Protein AF-0000000065814487 (afdb_homodimer)

Sequence (182 aa):
MQYKINMYAIVVYDVNVSRQNQIREFLRKYLYHVQRSVFEGEISPSSLYYMKKILQSYIGETDSLIIYVLRDKSCLMDKIVLGEDKDLQIYMQYKINMYAIVVYDVNVSRQNQIREFLRKYLYHVQRSVFEGEISPSSLYYMKKILQSYIGETDSLIIYVLRDKSCLMDKIVLGEDKDLQIY

Structure (mmCIF, N/CA/C/O backbone):
data_AF-0000000065814487-model_v1
#
loop_
_entity.id
_entity.type
_entity.pdbx_description
1 polymer 'CRISPR-associated endoribonuclease Cas2'
#
loop_
_atom_site.group_PDB
_atom_site.id
_atom_site.type_symbol
_atom_site.label_atom_id
_atom_site.label_alt_id
_atom_site.label_comp_id
_atom_site.label_asym_id
_atom_site.label_entity_id
_atom_site.label_seq_id
_atom_site.pdbx_PDB_ins_code
_atom_site.Cartn_x
_atom_site.Cartn_y
_atom_site.Cartn_z
_atom_site.occupancy
_atom_site.B_iso_or_equiv
_atom_site.auth_seq_id
_atom_site.auth_comp_id
_atom_site.auth_asym_id
_atom_site.auth_atom_id
_atom_site.pdbx_PDB_model_num
ATOM 1 N N . MET A 1 1 ? 23.281 23.516 -4.301 1 46.06 1 MET A N 1
ATOM 2 C CA . MET A 1 1 ? 22.156 22.75 -4.82 1 46.06 1 MET A CA 1
ATOM 3 C C . MET A 1 1 ? 21.359 22.094 -3.689 1 46.06 1 MET A C 1
ATOM 5 O O . MET A 1 1 ? 21.938 21.375 -2.865 1 46.06 1 MET A O 1
ATOM 9 N N . GLN A 1 2 ? 20.406 22.797 -3.148 1 47.97 2 GLN A N 1
ATOM 10 C CA . GLN A 1 2 ? 19.75 22.344 -1.938 1 47.97 2 GLN A CA 1
ATOM 11 C C . GLN A 1 2 ? 19.219 20.906 -2.107 1 47.97 2 GLN A C 1
ATOM 13 O O . GLN A 1 2 ? 18.484 20.625 -3.055 1 47.97 2 GLN A O 1
ATOM 18 N N . TYR A 1 3 ? 20.078 19.953 -1.853 1 53.56 3 TYR A N 1
ATOM 19 C CA . TYR A 1 3 ? 19.75 18.547 -1.897 1 53.56 3 TYR A CA 1
ATOM 20 C C . TYR A 1 3 ? 18.359 18.297 -1.333 1 53.56 3 TYR A C 1
ATOM 22 O O . TYR A 1 3 ? 18.109 18.531 -0.149 1 53.56 3 TYR A O 1
ATOM 30 N N . LYS A 1 4 ? 17.359 18.781 -2.193 1 63.09 4 LYS A N 1
ATOM 31 C CA . LYS A 1 4 ? 16 18.516 -1.741 1 63.09 4 LYS A CA 1
ATOM 32 C C . LYS A 1 4 ? 15.805 17.031 -1.439 1 63.09 4 LYS A C 1
ATOM 34 O O . LYS A 1 4 ? 15.953 16.188 -2.326 1 63.09 4 LYS A O 1
ATOM 39 N N . ILE A 1 5 ? 16 16.688 -0.205 1 74.88 5 ILE A N 1
ATOM 40 C CA . ILE A 1 5 ? 15.805 15.32 0.252 1 74.88 5 ILE A CA 1
ATOM 41 C C . ILE A 1 5 ? 14.336 14.938 0.114 1 74.88 5 ILE A C 1
ATOM 43 O O . ILE A 1 5 ? 13.461 15.578 0.705 1 74.88 5 ILE A O 1
ATOM 47 N N . ASN A 1 6 ? 14.047 14.211 -0.939 1 88.88 6 ASN A N 1
ATOM 48 C CA . ASN A 1 6 ? 12.672 13.742 -1.08 1 88.88 6 ASN A CA 1
ATOM 49 C C . ASN A 1 6 ? 12.547 12.258 -0.751 1 88.88 6 ASN A C 1
ATOM 51 O O . ASN A 1 6 ? 13.477 11.484 -0.996 1 88.88 6 ASN A O 1
ATOM 55 N N . MET A 1 7 ? 11.539 12.008 -0.044 1 96.75 7 MET A N 1
ATOM 56 C CA . MET A 1 7 ? 11.133 10.633 0.24 1 96.75 7 MET A CA 1
ATOM 57 C C . MET A 1 7 ? 9.969 10.211 -0.652 1 96.75 7 MET A C 1
ATOM 59 O O . MET A 1 7 ? 9.422 11.031 -1.392 1 96.75 7 MET A O 1
ATOM 63 N N . TYR A 1 8 ? 9.805 9.008 -0.752 1 98.38 8 TYR A N 1
ATOM 64 C CA . TYR A 1 8 ? 8.602 8.5 -1.406 1 98.38 8 TYR A CA 1
ATOM 65 C C . TYR A 1 8 ? 7.684 7.812 -0.402 1 98.38 8 TYR A C 1
ATOM 67 O O . TYR A 1 8 ? 8.133 7.008 0.415 1 98.38 8 TYR A O 1
ATOM 75 N N . ALA A 1 9 ? 6.438 8.211 -0.423 1 98.75 9 ALA A N 1
ATOM 76 C CA . ALA A 1 9 ? 5.488 7.66 0.544 1 98.75 9 ALA A CA 1
ATOM 77 C C . ALA A 1 9 ? 4.359 6.918 -0.16 1 98.75 9 ALA A C 1
ATOM 79 O O . ALA A 1 9 ? 3.885 7.348 -1.214 1 98.75 9 ALA A O 1
ATOM 80 N N . ILE A 1 10 ? 3.916 5.812 0.371 1 98.81 10 ILE A N 1
ATOM 81 C CA . ILE A 1 10 ? 2.693 5.082 0.051 1 98.81 10 ILE A CA 1
ATOM 82 C C . ILE A 1 10 ? 1.781 5.043 1.274 1 98.81 10 ILE A C 1
ATOM 84 O O . ILE A 1 10 ? 2.164 4.527 2.326 1 98.81 10 ILE A O 1
ATOM 88 N N . VAL A 1 11 ? 0.644 5.621 1.198 1 98.75 11 VAL A N 1
ATOM 89 C CA . VAL A 1 11 ? -0.324 5.625 2.291 1 98.75 11 VAL A CA 1
ATOM 90 C C . VAL A 1 11 ? -1.503 4.719 1.94 1 98.75 11 VAL A C 1
ATOM 92 O O . VAL A 1 11 ? -2.111 4.867 0.877 1 98.75 11 VAL A O 1
ATOM 95 N N . VAL A 1 12 ? -1.745 3.771 2.811 1 98.5 12 VAL A N 1
ATOM 96 C CA . VAL A 1 12 ? -2.887 2.873 2.678 1 98.5 12 VAL A CA 1
ATOM 97 C C . VAL A 1 12 ? -3.75 2.943 3.938 1 98.5 12 VAL A C 1
ATOM 99 O O . VAL A 1 12 ? -3.229 2.934 5.055 1 98.5 12 VAL A O 1
ATOM 102 N N . TYR A 1 13 ? -5.008 3.01 3.787 1 97.69 13 TYR A N 1
ATOM 103 C CA . TYR A 1 13 ? -5.828 3.148 4.984 1 97.69 13 TYR A CA 1
ATOM 104 C C . TYR A 1 13 ? -7.09 2.299 4.883 1 97.69 13 TYR A C 1
ATOM 106 O O . TYR A 1 13 ? -7.621 2.092 3.787 1 97.69 13 TYR A O 1
ATOM 114 N N . ASP A 1 14 ? -7.508 1.817 5.938 1 96.25 14 ASP A N 1
ATOM 115 C CA . ASP A 1 14 ? -8.727 1.064 6.203 1 96.25 14 ASP A CA 1
ATOM 11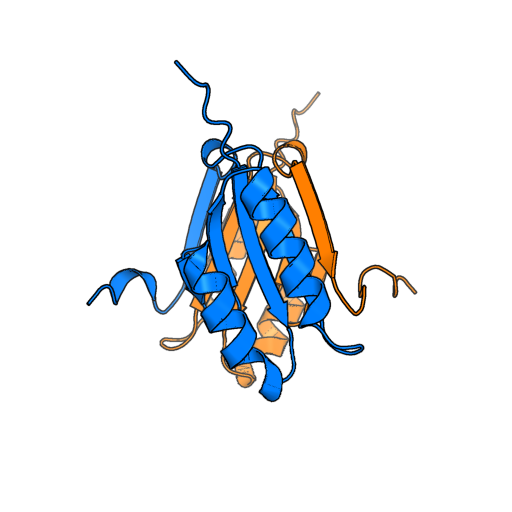6 C C . ASP A 1 14 ? -9.539 1.713 7.324 1 96.25 14 ASP A C 1
ATOM 118 O O . ASP A 1 14 ? -9.297 1.458 8.5 1 96.25 14 ASP A O 1
ATOM 122 N N . VAL A 1 15 ? -10.445 2.547 6.859 1 95.56 15 VAL A N 1
ATOM 123 C CA . VAL A 1 15 ? -11.156 3.359 7.836 1 95.56 15 VAL A CA 1
ATOM 124 C C . VAL A 1 15 ? -12.664 3.277 7.578 1 95.56 15 VAL A C 1
ATOM 126 O O . VAL A 1 15 ? -13.094 2.824 6.512 1 95.56 15 VAL A O 1
ATOM 129 N N . ASN A 1 16 ? -13.445 3.684 8.547 1 93.25 16 ASN A N 1
ATOM 130 C CA . ASN A 1 16 ? -14.883 3.775 8.359 1 93.25 16 ASN A CA 1
ATOM 131 C C . ASN A 1 16 ? -15.25 4.738 7.234 1 93.25 16 ASN A C 1
ATOM 133 O O . ASN A 1 16 ? -14.578 5.75 7.035 1 93.25 16 ASN A O 1
ATOM 137 N N . VAL A 1 17 ? -16.312 4.445 6.582 1 93.44 17 VAL A N 1
ATOM 138 C CA . VAL A 1 17 ? -16.766 5.227 5.434 1 93.44 17 VAL A CA 1
ATOM 139 C C . VAL A 1 17 ? -16.922 6.691 5.832 1 93.44 17 VAL A C 1
ATOM 141 O O . VAL A 1 17 ? -16.672 7.59 5.023 1 93.44 17 VAL A O 1
ATOM 144 N N . SER A 1 18 ? -17.203 6.992 7.086 1 94.62 18 SER A N 1
ATOM 145 C CA . SER A 1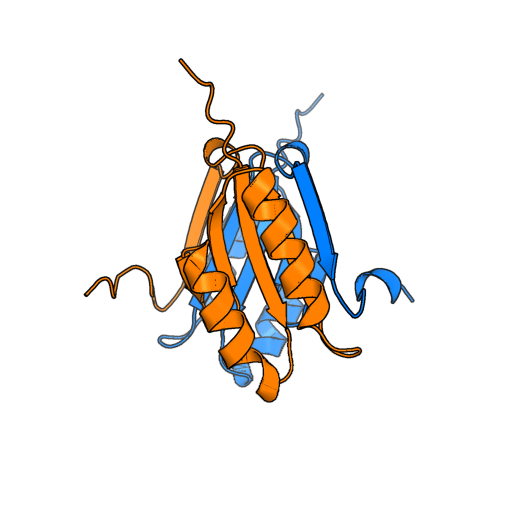 18 ? -17.453 8.344 7.562 1 94.62 18 SER A CA 1
ATOM 146 C C . SER A 1 18 ? -16.188 9.188 7.523 1 94.62 18 SER A C 1
ATOM 148 O O . SER A 1 18 ? -16.25 10.422 7.531 1 94.62 18 SER A O 1
ATOM 150 N N . ARG A 1 19 ? -15.008 8.539 7.441 1 96.06 19 ARG A N 1
ATOM 151 C CA . ARG A 1 19 ? -13.742 9.266 7.504 1 96.06 19 ARG A CA 1
ATOM 152 C C . ARG A 1 19 ? -13.047 9.273 6.148 1 96.06 19 ARG A C 1
ATOM 154 O O . ARG A 1 19 ? -12.086 10.016 5.941 1 96.06 19 ARG A O 1
ATOM 161 N N . GLN A 1 20 ? -13.5 8.43 5.211 1 96.12 20 GLN A N 1
ATOM 162 C CA . GLN A 1 20 ? -12.844 8.227 3.924 1 96.12 20 GLN A CA 1
ATOM 163 C C . GLN A 1 20 ? -12.672 9.539 3.178 1 96.12 20 GLN A C 1
ATOM 165 O O . GLN A 1 20 ? -11.578 9.844 2.68 1 96.12 20 GLN A O 1
ATOM 170 N N . ASN A 1 21 ? -13.828 10.336 3.139 1 96.5 21 ASN A N 1
ATOM 171 C CA . ASN A 1 21 ? -13.789 11.578 2.379 1 96.5 21 ASN A CA 1
ATOM 172 C C . ASN A 1 21 ? -12.781 12.562 2.971 1 96.5 21 ASN A C 1
ATOM 174 O O . ASN A 1 21 ? -11.992 13.164 2.24 1 96.5 21 ASN A O 1
ATOM 178 N N . GLN A 1 22 ? -12.781 12.742 4.23 1 97.25 22 GLN A N 1
ATOM 179 C CA . GLN A 1 22 ? -11.867 13.648 4.918 1 97.25 22 GLN A CA 1
ATOM 180 C C . GLN A 1 22 ? -10.414 13.258 4.668 1 97.25 22 GLN A C 1
ATOM 182 O O . GLN A 1 22 ? -9.586 14.117 4.34 1 97.25 22 GLN A O 1
ATOM 187 N N . ILE A 1 23 ? -10.109 11.984 4.785 1 97.88 23 ILE A N 1
ATOM 188 C CA . ILE A 1 23 ? -8.75 11.5 4.609 1 97.88 23 ILE A CA 1
ATOM 189 C C . ILE A 1 23 ? -8.328 11.656 3.148 1 97.88 23 ILE A C 1
ATOM 191 O O . ILE A 1 23 ? -7.223 12.117 2.861 1 97.88 23 ILE A O 1
ATOM 195 N N . ARG A 1 24 ? -9.172 11.328 2.262 1 97.88 24 ARG A N 1
ATOM 196 C CA . ARG A 1 24 ? -8.906 11.461 0.833 1 97.88 24 ARG A CA 1
ATOM 197 C C . ARG A 1 24 ? -8.594 12.914 0.47 1 97.88 24 ARG A C 1
ATOM 199 O O . ARG A 1 24 ? -7.578 13.188 -0.172 1 97.88 24 ARG A O 1
ATOM 206 N N . GLU A 1 25 ? -9.43 13.844 0.909 1 98.06 25 GLU A N 1
ATOM 207 C CA . GLU A 1 25 ? -9.242 15.258 0.588 1 98.06 25 GLU A CA 1
ATOM 208 C C . GLU A 1 25 ? -7.941 15.789 1.18 1 98.06 25 GLU A C 1
ATOM 210 O O . GLU A 1 25 ? -7.242 16.578 0.544 1 98.06 25 GLU A O 1
ATOM 215 N N . PHE A 1 26 ? -7.688 15.328 2.328 1 98.69 26 PHE A N 1
ATOM 216 C CA . PHE A 1 26 ? -6.465 15.773 2.988 1 98.69 26 PHE A CA 1
ATOM 217 C C . PHE A 1 26 ? -5.234 15.25 2.262 1 98.69 26 PHE A C 1
ATOM 219 O O . PHE A 1 26 ? -4.305 16 1.976 1 98.69 26 PHE A O 1
ATOM 226 N N . LEU A 1 27 ? -5.199 13.953 1.902 1 98.69 27 LEU A N 1
ATOM 227 C CA . LEU A 1 27 ? -4.035 13.312 1.291 1 98.69 27 LEU A CA 1
ATOM 228 C C . LEU A 1 27 ? -3.795 13.859 -0.112 1 98.69 27 LEU A C 1
ATOM 230 O O . LEU A 1 27 ? -2.654 13.898 -0.581 1 98.69 27 LEU A O 1
ATOM 234 N N . ARG A 1 28 ? -4.832 14.344 -0.732 1 98.19 28 ARG A N 1
ATOM 235 C CA . ARG A 1 28 ? -4.715 14.883 -2.082 1 98.19 28 ARG A CA 1
ATOM 236 C C . ARG A 1 28 ? -3.811 16.109 -2.102 1 98.19 28 ARG A C 1
ATOM 238 O O . ARG A 1 28 ? -3.283 16.484 -3.152 1 98.19 28 ARG A O 1
ATOM 245 N N . LYS A 1 29 ? -3.598 16.688 -1.007 1 98 29 LYS A N 1
ATOM 246 C CA . LYS A 1 29 ? -2.734 17.859 -0.904 1 98 29 LYS A CA 1
ATOM 247 C C . LYS A 1 29 ? -1.262 17.469 -0.973 1 98 29 LYS A C 1
ATOM 249 O O . LYS A 1 29 ? -0.399 18.312 -1.215 1 98 29 LYS A O 1
ATOM 254 N N . TYR A 1 30 ? -0.958 16.219 -0.771 1 98 30 TYR A N 1
ATOM 255 C CA . TYR A 1 30 ? 0.432 15.812 -0.586 1 98 30 TYR A CA 1
ATOM 256 C C . TYR A 1 30 ? 0.829 14.742 -1.589 1 98 30 TYR A C 1
ATOM 258 O O . TYR A 1 30 ? 1.993 14.648 -1.986 1 98 30 TYR A O 1
ATOM 266 N N . LEU A 1 31 ? -0.156 13.883 -1.957 1 98.56 31 LEU A N 1
ATOM 267 C CA . LEU A 1 31 ? 0.158 12.648 -2.676 1 98.56 31 LEU A CA 1
ATOM 268 C C . LEU A 1 31 ? -0.829 12.422 -3.814 1 98.56 31 LEU A C 1
ATOM 270 O O . LEU A 1 31 ? -1.874 13.07 -3.879 1 98.56 31 LEU A O 1
ATOM 274 N N . TYR A 1 32 ? -0.506 11.508 -4.695 1 97.69 32 TYR A N 1
ATOM 275 C CA . TYR A 1 32 ? -1.378 11.125 -5.801 1 97.69 32 TYR A CA 1
ATOM 276 C C . TYR A 1 32 ? -2.326 10.008 -5.387 1 97.69 32 TYR A C 1
ATOM 278 O O . TYR A 1 32 ? -1.911 9.039 -4.738 1 97.69 32 TYR A O 1
ATOM 286 N N . HIS A 1 33 ? -3.604 10.25 -5.785 1 97.81 33 HIS A N 1
ATOM 287 C CA . HIS A 1 33 ? -4.625 9.25 -5.516 1 97.81 33 HIS A CA 1
ATOM 288 C C . HIS A 1 33 ? -4.566 8.117 -6.535 1 97.81 33 HIS A C 1
ATOM 290 O O . HIS A 1 33 ? -4.746 8.344 -7.73 1 97.81 33 HIS A O 1
ATOM 296 N N . VAL A 1 34 ? -4.328 6.809 -6.105 1 95.62 34 VAL A N 1
ATOM 297 C CA . VAL A 1 34 ? -4.121 5.742 -7.078 1 95.62 34 VAL A CA 1
ATOM 298 C C . VAL A 1 34 ? -5.25 4.723 -6.977 1 95.62 34 VAL A C 1
ATOM 300 O O . VAL A 1 34 ? -5.641 4.117 -7.977 1 95.62 34 VAL A O 1
ATOM 303 N N . GLN A 1 35 ? -5.711 4.336 -5.77 1 96.06 35 GLN A N 1
ATOM 304 C CA . GLN A 1 35 ? -6.871 3.494 -5.496 1 96.06 35 GLN A CA 1
ATOM 305 C C . GLN A 1 35 ? -7.742 4.102 -4.402 1 96.06 35 GLN A C 1
ATOM 307 O O . GLN A 1 35 ? -7.371 5.105 -3.791 1 96.06 35 GLN A O 1
ATOM 312 N N . ARG A 1 36 ? -8.852 3.576 -4.125 1 94.06 36 ARG A N 1
ATOM 313 C CA . ARG A 1 36 ? -9.828 4.133 -3.195 1 94.06 36 ARG A CA 1
ATOM 314 C C . ARG A 1 36 ? -9.172 4.52 -1.875 1 94.06 36 ARG A C 1
ATOM 316 O O . ARG A 1 36 ? -9.414 5.609 -1.354 1 94.06 36 ARG A O 1
ATOM 323 N N . SER A 1 37 ? -8.266 3.748 -1.319 1 97.25 37 SER A N 1
ATOM 324 C CA . SER A 1 37 ? -7.641 3.99 -0.023 1 97.25 37 SER A CA 1
ATOM 325 C C . SER A 1 37 ? -6.117 3.965 -0.131 1 97.25 37 SER A C 1
ATOM 327 O O . SER A 1 37 ? -5.43 3.555 0.806 1 97.25 37 SER A O 1
ATOM 329 N N . VAL A 1 38 ? -5.688 4.367 -1.302 1 98.25 38 VAL A N 1
ATOM 330 C CA . VAL A 1 38 ? -4.242 4.309 -1.505 1 98.25 38 VAL A CA 1
ATOM 331 C C . VAL A 1 38 ? -3.762 5.602 -2.164 1 98.25 38 VAL A C 1
ATOM 333 O O . VAL A 1 38 ? -4.266 5.988 -3.221 1 98.25 38 VAL A O 1
ATOM 336 N N . PHE A 1 39 ? -2.803 6.23 -1.56 1 98.69 39 PHE A N 1
ATOM 337 C CA . PHE A 1 39 ? -2.113 7.391 -2.107 1 98.69 39 PHE A CA 1
ATOM 338 C C . PHE A 1 39 ? -0.609 7.156 -2.156 1 98.69 39 PHE A C 1
ATOM 340 O O . PHE A 1 39 ? -0.063 6.426 -1.327 1 98.69 39 PHE A O 1
ATOM 347 N N . GLU A 1 40 ? 0.055 7.75 -3.131 1 98.69 40 GLU A N 1
ATOM 348 C CA . GLU A 1 40 ? 1.509 7.633 -3.205 1 98.69 40 GLU A CA 1
ATOM 349 C C . GLU A 1 40 ? 2.133 8.883 -3.822 1 98.69 40 GLU A C 1
ATOM 351 O O . GLU A 1 40 ? 1.455 9.641 -4.52 1 98.69 40 GLU A O 1
ATOM 356 N N . GLY A 1 41 ? 3.387 9.102 -3.477 1 98.25 41 GLY A N 1
ATOM 357 C CA . GLY A 1 41 ? 4.098 10.188 -4.141 1 98.25 41 GLY A CA 1
ATOM 358 C C . GLY A 1 41 ? 5.336 10.633 -3.391 1 98.25 41 GLY A C 1
ATOM 359 O O . GLY A 1 41 ? 5.637 10.117 -2.311 1 98.25 41 GLY A O 1
ATOM 360 N N . GLU A 1 42 ? 6.051 11.531 -4.031 1 98.06 42 GLU A N 1
ATOM 361 C CA . GLU A 1 42 ? 7.199 12.164 -3.391 1 98.06 42 GLU A CA 1
ATOM 362 C C . GLU A 1 42 ? 6.754 13.172 -2.33 1 98.06 42 GLU A C 1
ATOM 364 O O . GLU A 1 42 ? 5.762 13.875 -2.514 1 98.06 42 GLU A O 1
ATOM 369 N N . ILE A 1 43 ? 7.527 13.234 -1.28 1 98.12 43 ILE A N 1
ATOM 370 C CA . ILE A 1 43 ? 7.172 14.109 -0.168 1 98.12 43 ILE A CA 1
ATOM 371 C C . ILE A 1 43 ? 8.422 14.461 0.629 1 98.12 43 ILE A C 1
ATOM 373 O O . ILE A 1 43 ? 9.328 13.633 0.783 1 98.12 43 ILE A O 1
ATOM 377 N N . SER A 1 44 ? 8.492 15.672 1.13 1 96.94 44 SER A N 1
ATOM 378 C CA . SER A 1 44 ? 9.617 16.078 1.967 1 96.94 44 SER A CA 1
ATOM 379 C C . SER A 1 44 ? 9.477 15.523 3.383 1 96.94 44 SER A C 1
ATOM 381 O O . SER A 1 44 ? 8.375 15.195 3.82 1 96.94 44 SER A O 1
ATOM 383 N N . PRO A 1 45 ? 10.625 15.438 4.09 1 96.25 45 PRO A N 1
ATOM 384 C CA . PRO A 1 45 ? 10.555 14.992 5.484 1 96.25 45 PRO A CA 1
ATOM 385 C C . PRO A 1 45 ? 9.617 15.852 6.328 1 96.25 45 PRO A C 1
ATOM 387 O O . PRO A 1 45 ? 8.859 15.328 7.145 1 96.25 45 PRO A O 1
ATOM 390 N N . SER A 1 46 ? 9.664 17.141 6.176 1 96.69 46 SER A N 1
ATOM 391 C CA . SER A 1 46 ? 8.812 18.031 6.945 1 96.69 46 SER A CA 1
ATOM 392 C C . SER A 1 46 ? 7.336 17.812 6.625 1 96.69 46 SER A C 1
ATOM 394 O O . SER A 1 46 ? 6.5 17.75 7.527 1 96.69 46 SER A O 1
ATOM 396 N N . SER A 1 47 ? 6.992 17.703 5.328 1 97.56 47 SER A N 1
ATOM 397 C CA . SER A 1 47 ? 5.613 17.469 4.914 1 97.56 47 SER A CA 1
ATOM 398 C C . SER A 1 47 ? 5.117 16.109 5.414 1 97.56 47 SER A C 1
ATOM 400 O O . SER A 1 47 ? 3.955 15.977 5.801 1 97.56 47 SER A O 1
ATOM 402 N N . LEU A 1 48 ? 5.969 15.125 5.395 1 98.06 48 LEU A N 1
ATOM 403 C CA . LEU A 1 48 ? 5.617 13.805 5.91 1 98.06 48 LEU A CA 1
ATOM 404 C C . LEU A 1 48 ? 5.262 13.883 7.395 1 98.06 48 LEU A C 1
ATOM 406 O O . LEU A 1 48 ? 4.277 13.281 7.832 1 98.06 48 LEU A O 1
ATOM 410 N N . TYR A 1 49 ? 6.133 14.602 8.133 1 97.06 49 TYR A N 1
ATOM 411 C CA . TYR A 1 49 ? 5.895 14.758 9.562 1 97.06 49 TYR A CA 1
ATOM 412 C C . TYR A 1 49 ? 4.539 15.398 9.828 1 97.06 49 TYR A C 1
ATOM 414 O O . TYR A 1 49 ? 3.758 14.898 10.641 1 97.06 49 TYR A O 1
ATOM 422 N N . TYR A 1 50 ? 4.242 16.469 9.125 1 97.88 50 TYR A N 1
ATOM 423 C CA . TYR A 1 50 ? 2.984 17.172 9.297 1 97.88 50 TYR A CA 1
ATOM 424 C C . TYR A 1 50 ? 1.805 16.312 8.867 1 97.88 50 TYR A C 1
ATOM 426 O O . TYR A 1 50 ? 0.795 16.234 9.57 1 97.88 50 TYR A O 1
ATOM 434 N N . MET A 1 51 ? 1.92 15.688 7.707 1 98.31 51 MET A N 1
ATOM 435 C CA . MET A 1 51 ? 0.873 14.805 7.195 1 98.31 51 MET A CA 1
ATOM 436 C C . MET A 1 51 ? 0.536 13.719 8.203 1 98.31 51 MET A C 1
ATOM 438 O O . MET A 1 51 ? -0.637 13.469 8.492 1 98.31 51 MET A O 1
ATOM 442 N N . LYS A 1 52 ? 1.566 13.109 8.742 1 97.62 52 LYS A N 1
ATOM 443 C CA . LYS A 1 52 ? 1.393 12.055 9.734 1 97.62 52 LYS A CA 1
ATOM 444 C C . LYS A 1 52 ? 0.633 12.562 10.953 1 97.62 52 LYS A C 1
ATOM 446 O O . LYS A 1 52 ? -0.28 11.891 11.445 1 97.62 52 LYS A O 1
ATOM 451 N N . LYS A 1 53 ? 1.024 13.703 11.438 1 97.5 53 LYS A N 1
ATOM 452 C CA . LYS A 1 53 ? 0.405 14.273 12.633 1 97.5 53 LYS A CA 1
ATOM 453 C C . LYS A 1 53 ? -1.082 14.539 12.406 1 97.5 53 LYS A C 1
ATOM 455 O O . LYS A 1 53 ? -1.913 14.18 13.242 1 97.5 53 LYS A O 1
ATOM 460 N N . ILE A 1 54 ? -1.391 15.117 11.344 1 98.06 54 ILE A N 1
ATOM 461 C CA . ILE A 1 54 ? -2.779 15.461 11.047 1 98.06 54 ILE A CA 1
ATOM 462 C C . ILE A 1 54 ? -3.586 14.18 10.828 1 98.06 54 ILE A C 1
ATOM 464 O O . ILE A 1 54 ? -4.699 14.047 11.336 1 98.06 54 ILE A O 1
ATOM 468 N N . LEU A 1 55 ? -3.043 13.156 10.086 1 97.69 55 LEU A N 1
ATOM 469 C CA . LEU A 1 55 ? -3.729 11.891 9.852 1 97.69 55 LEU A CA 1
ATOM 470 C C . LEU A 1 55 ? -4.027 11.188 11.172 1 97.69 55 LEU A C 1
ATOM 472 O O . LEU A 1 55 ? -5.07 10.539 11.312 1 97.69 55 LEU A O 1
ATOM 476 N N . GLN A 1 56 ? -3.098 11.305 12.094 1 95.62 56 GLN A N 1
ATOM 477 C CA . GLN A 1 56 ? -3.285 10.688 13.398 1 95.62 56 GLN A CA 1
ATOM 478 C C . GLN A 1 56 ? -4.535 11.227 14.086 1 95.62 56 GLN A C 1
ATOM 480 O O . GLN A 1 56 ? -5.219 10.492 14.805 1 95.62 56 GLN A O 1
ATOM 485 N N . SER A 1 57 ? -4.797 12.438 13.875 1 95.88 57 SER A N 1
ATOM 486 C CA . SER A 1 57 ? -5.961 13.055 14.508 1 95.88 57 SER A CA 1
ATOM 487 C C . SER A 1 57 ? -7.25 12.648 13.812 1 95.88 57 SER A C 1
ATOM 489 O O . SER A 1 57 ? -8.344 12.812 14.359 1 95.88 57 SER A O 1
ATOM 491 N N . TYR A 1 58 ? -7.152 12.148 12.562 1 95.56 58 TYR A N 1
ATOM 492 C CA . TYR A 1 58 ? -8.328 11.781 11.781 1 95.56 58 TYR A CA 1
ATOM 493 C C . TYR A 1 58 ? -8.75 10.344 12.07 1 95.56 58 TYR A C 1
ATOM 495 O O . TYR A 1 58 ? -9.906 9.977 11.859 1 95.56 58 TYR A O 1
ATOM 503 N N . ILE A 1 59 ? -7.824 9.438 12.492 1 93.12 59 ILE A N 1
ATOM 504 C CA . ILE A 1 59 ? -8.039 8 12.555 1 93.12 59 ILE A CA 1
ATOM 505 C C . ILE A 1 59 ? -8.727 7.641 13.875 1 93.12 59 ILE A C 1
ATOM 507 O O . ILE A 1 59 ? -8.383 8.188 14.93 1 93.12 59 ILE A O 1
ATOM 511 N N . GLY A 1 60 ? -9.719 6.773 13.844 1 88.94 60 GLY A N 1
ATOM 512 C CA . GLY A 1 60 ? -10.398 6.281 15.031 1 88.94 60 GLY A CA 1
ATOM 513 C C . GLY A 1 60 ? -9.805 5 15.57 1 88.94 60 GLY A C 1
ATOM 514 O O . GLY A 1 60 ? -8.82 4.484 15.031 1 88.94 60 GLY A O 1
ATOM 515 N N . GLU A 1 61 ? -10.438 4.488 16.641 1 86.25 61 GLU A N 1
ATOM 516 C CA . GLU A 1 61 ? -9.93 3.326 17.359 1 86.25 61 GLU A CA 1
ATOM 517 C C . GLU A 1 61 ? -9.938 2.078 16.484 1 86.25 61 GLU A C 1
ATOM 519 O O . GLU A 1 61 ? -9.031 1.242 16.578 1 86.25 61 GLU A O 1
ATOM 524 N N . THR A 1 62 ? -10.914 1.979 15.609 1 91.81 62 THR A N 1
ATOM 525 C CA . THR A 1 62 ? -11.055 0.767 14.805 1 91.81 62 THR A CA 1
ATOM 526 C C . THR A 1 62 ? -10.398 0.943 13.445 1 91.81 62 THR A C 1
ATOM 528 O O . THR A 1 62 ? -10.414 0.028 12.617 1 91.81 62 THR A O 1
ATOM 531 N N . ASP A 1 63 ? -9.859 2.154 13.242 1 95.62 63 ASP A N 1
ATOM 532 C CA . ASP A 1 63 ? -9.25 2.49 11.953 1 95.62 63 ASP A CA 1
ATOM 533 C C . ASP A 1 63 ? -7.785 2.072 11.914 1 95.62 63 ASP A C 1
ATOM 535 O O . ASP A 1 63 ? -7.133 1.973 12.961 1 95.62 63 ASP A O 1
ATOM 539 N N . SER A 1 64 ? -7.336 1.758 10.734 1 95.5 64 SER A N 1
ATOM 540 C CA . SER A 1 64 ? -5.918 1.477 10.523 1 95.5 64 SER A CA 1
ATOM 541 C C . SER A 1 64 ? -5.387 2.223 9.305 1 95.5 64 SER A C 1
ATOM 543 O O . SER A 1 64 ? -6.047 2.275 8.266 1 95.5 64 SER A O 1
ATOM 545 N N . LEU A 1 65 ? -4.277 2.867 9.492 1 97.38 65 LEU A N 1
ATOM 546 C CA . LEU A 1 65 ? -3.572 3.572 8.43 1 97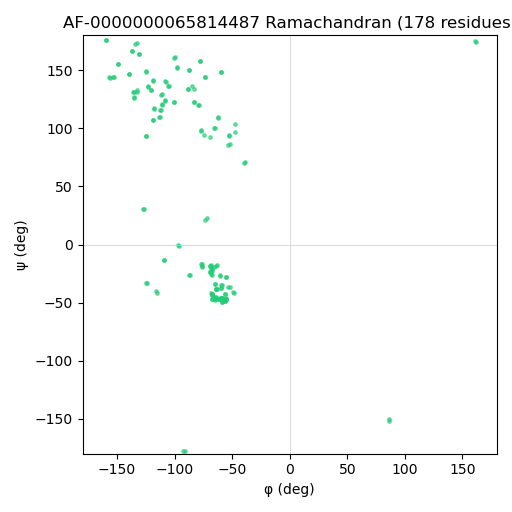.38 65 LEU A CA 1
ATOM 547 C C . LEU A 1 65 ? -2.076 3.283 8.484 1 97.38 65 LEU A C 1
ATOM 549 O O . LEU A 1 65 ? -1.473 3.318 9.555 1 97.38 65 LEU A O 1
ATOM 553 N N . ILE A 1 66 ? -1.534 2.939 7.305 1 97.88 66 ILE A N 1
ATOM 554 C CA . ILE A 1 66 ? -0.112 2.629 7.211 1 97.88 66 ILE A CA 1
ATOM 555 C C . ILE A 1 66 ? 0.564 3.584 6.23 1 97.88 66 ILE A C 1
ATOM 557 O O . ILE A 1 66 ? 0.046 3.832 5.141 1 97.88 66 ILE A O 1
ATOM 561 N N . ILE A 1 67 ? 1.657 4.109 6.656 1 98.56 67 ILE A N 1
ATOM 562 C CA . ILE A 1 67 ? 2.516 4.898 5.781 1 98.56 67 ILE A CA 1
ATOM 563 C C . ILE A 1 67 ? 3.836 4.164 5.551 1 98.56 67 ILE A C 1
ATOM 565 O O . ILE A 1 67 ? 4.633 4.004 6.48 1 98.56 67 ILE A O 1
ATOM 569 N N . TYR A 1 68 ? 4.043 3.662 4.336 1 98.75 68 TYR A N 1
ATOM 570 C CA . TYR A 1 68 ? 5.348 3.168 3.91 1 98.75 68 TYR A CA 1
ATOM 571 C C . TYR A 1 68 ? 6.234 4.309 3.428 1 98.75 68 TYR A C 1
ATOM 573 O O . TYR A 1 68 ? 5.859 5.047 2.514 1 98.75 68 TYR A O 1
ATOM 581 N N . VAL A 1 69 ? 7.363 4.457 4.023 1 98.5 69 VAL A N 1
ATOM 582 C CA . VAL A 1 69 ? 8.289 5.523 3.662 1 98.5 69 VAL A CA 1
ATOM 583 C C . VAL A 1 69 ? 9.539 4.93 3.02 1 98.5 69 VAL A C 1
ATOM 585 O O . VAL A 1 69 ? 10.266 4.16 3.654 1 98.5 69 VAL A O 1
ATOM 588 N N . LEU A 1 70 ? 9.727 5.258 1.765 1 98.12 70 LEU A N 1
ATOM 589 C CA . LEU A 1 70 ? 10.93 4.859 1.042 1 98.12 70 LEU A CA 1
ATOM 590 C C . LEU A 1 70 ? 11.953 5.992 1.02 1 98.12 70 LEU A C 1
ATOM 592 O O . LEU A 1 70 ? 11.586 7.168 1.073 1 98.12 70 LEU A O 1
ATOM 596 N N . ARG A 1 71 ? 13.164 5.621 0.933 1 94.69 71 ARG A N 1
ATOM 597 C CA . ARG A 1 71 ? 14.227 6.621 0.882 1 94.69 71 ARG A CA 1
ATOM 598 C C . ARG A 1 71 ? 14.008 7.598 -0.267 1 94.69 71 ARG A C 1
ATOM 600 O O . ARG A 1 71 ? 14.18 8.812 -0.102 1 94.69 71 ARG A O 1
ATOM 607 N N . ASP A 1 72 ? 13.75 7.082 -1.404 1 94.75 72 ASP A N 1
ATOM 608 C CA . ASP A 1 72 ? 13.375 7.844 -2.59 1 94.75 72 ASP A CA 1
ATOM 609 C C . ASP A 1 72 ? 12.664 6.957 -3.613 1 94.75 72 ASP A C 1
ATOM 611 O O . ASP A 1 72 ? 12.477 5.762 -3.383 1 94.75 72 ASP A O 1
ATOM 615 N N . LYS A 1 73 ? 12.227 7.574 -4.66 1 95.31 73 LYS A N 1
ATOM 616 C CA . LYS A 1 73 ? 11.438 6.871 -5.672 1 95.31 73 LYS A CA 1
ATOM 617 C C . LYS A 1 73 ? 12.234 5.73 -6.293 1 95.31 73 LYS A C 1
ATOM 619 O O . LYS A 1 73 ? 11.664 4.727 -6.727 1 95.31 73 LYS A O 1
ATOM 624 N N . SER A 1 74 ? 13.57 5.816 -6.32 1 94.94 74 SER A N 1
ATOM 625 C CA . SER A 1 74 ? 14.406 4.812 -6.965 1 94.94 74 SER A CA 1
ATOM 626 C C . SER A 1 74 ? 14.367 3.49 -6.203 1 94.94 74 SER A C 1
ATOM 628 O O . SER A 1 74 ? 14.742 2.447 -6.742 1 94.94 74 SER A O 1
ATOM 630 N N . CYS A 1 75 ? 13.953 3.537 -4.926 1 96.12 75 CYS A N 1
ATOM 631 C CA . CYS A 1 75 ? 13.812 2.32 -4.133 1 96.12 75 CYS A CA 1
ATOM 632 C C . CYS A 1 75 ? 12.648 1.478 -4.641 1 96.12 75 CYS A C 1
ATOM 634 O O . CYS A 1 75 ? 12.57 0.282 -4.348 1 96.12 75 CYS A O 1
ATOM 636 N N . LEU A 1 76 ? 11.727 2.156 -5.297 1 97.12 76 LEU A N 1
ATOM 637 C CA . LEU A 1 76 ? 10.641 1.438 -5.961 1 97.12 76 LEU A CA 1
ATOM 638 C C . LEU A 1 76 ? 11.125 0.819 -7.27 1 97.12 76 L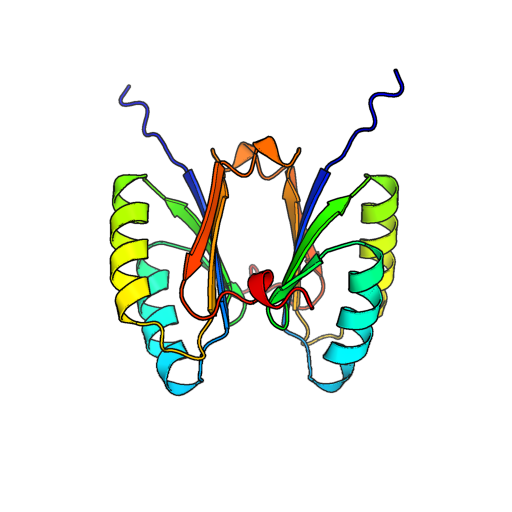EU A C 1
ATOM 640 O O . LEU A 1 76 ? 11.164 1.493 -8.305 1 97.12 76 LEU A O 1
ATOM 644 N N . MET A 1 77 ? 11.445 -0.427 -7.207 1 96.38 77 MET A N 1
ATOM 645 C CA . MET A 1 77 ? 11.992 -1.132 -8.359 1 96.38 77 MET A CA 1
ATOM 646 C C . MET A 1 77 ? 10.953 -1.272 -9.461 1 96.38 77 MET A C 1
ATOM 648 O O . MET A 1 77 ? 11.281 -1.196 -10.648 1 96.38 77 MET A O 1
ATOM 652 N N . ASP A 1 78 ? 9.758 -1.591 -9.102 1 96.69 78 ASP A N 1
ATOM 653 C CA . ASP A 1 78 ? 8.648 -1.76 -10.031 1 96.69 78 ASP A CA 1
ATOM 654 C C . ASP A 1 78 ? 7.309 -1.474 -9.359 1 96.69 78 ASP A C 1
ATOM 656 O O . ASP A 1 78 ? 7.18 -1.613 -8.141 1 96.69 78 ASP A O 1
ATOM 660 N N . LYS A 1 79 ? 6.406 -0.918 -10.039 1 97.44 79 LYS A N 1
ATOM 661 C CA . LYS A 1 79 ? 4.992 -0.791 -9.688 1 97.44 79 LYS A CA 1
ATOM 662 C C . LYS A 1 79 ? 4.109 -1.485 -10.719 1 97.44 79 LYS A C 1
ATOM 664 O O . LYS A 1 79 ? 3.932 -0.986 -11.828 1 97.44 79 LYS A O 1
ATOM 669 N N . ILE A 1 80 ? 3.541 -2.602 -10.375 1 96.56 80 ILE A N 1
ATOM 670 C CA . ILE A 1 80 ? 2.721 -3.41 -11.273 1 96.56 80 ILE A CA 1
ATOM 671 C C . ILE A 1 80 ? 1.242 -3.158 -10.992 1 96.56 80 ILE A C 1
ATOM 673 O O . ILE A 1 80 ? 0.787 -3.318 -9.852 1 96.56 80 ILE A O 1
ATOM 677 N N . VAL A 1 81 ? 0.545 -2.744 -11.984 1 95.5 81 VAL A N 1
ATOM 678 C CA . VAL A 1 81 ? -0.886 -2.504 -11.836 1 95.5 81 VAL A CA 1
ATOM 679 C C . VAL A 1 81 ? -1.672 -3.545 -12.625 1 95.5 81 VAL A C 1
ATOM 681 O O . VAL A 1 81 ? -1.472 -3.695 -13.836 1 95.5 81 VAL A O 1
ATOM 684 N N . LEU A 1 82 ? -2.475 -4.27 -11.938 1 95.06 82 LEU A N 1
ATOM 685 C CA . LEU A 1 82 ? -3.363 -5.25 -12.555 1 95.06 82 LEU A CA 1
ATOM 686 C C . LEU A 1 82 ? -4.812 -4.77 -12.508 1 95.06 82 LEU A C 1
ATOM 688 O O . LEU A 1 82 ? -5.266 -4.242 -11.492 1 95.06 82 LEU A O 1
ATOM 692 N N . GLY A 1 83 ? -5.605 -4.992 -13.555 1 90.25 83 GLY A N 1
ATOM 693 C CA . GLY A 1 83 ? -6.992 -4.555 -13.617 1 90.25 83 GLY A CA 1
ATOM 694 C C . GLY A 1 83 ? -7.148 -3.129 -14.117 1 90.25 83 GLY A C 1
ATOM 695 O O . GLY A 1 83 ? -6.41 -2.693 -15 1 90.25 83 GLY A O 1
ATOM 696 N N . GLU A 1 84 ? -8.227 -2.467 -13.664 1 73.5 84 GLU A N 1
ATOM 697 C CA . GLU A 1 84 ? -8.531 -1.118 -14.141 1 73.5 84 GLU A CA 1
ATOM 698 C C . GLU A 1 84 ? -7.414 -0.144 -13.773 1 73.5 84 GLU A C 1
ATOM 700 O O . GLU A 1 84 ? -6.957 -0.114 -12.633 1 73.5 84 GLU A O 1
ATOM 705 N N . ASP A 1 85 ? -6.66 0.295 -14.719 1 61.41 85 ASP A N 1
ATOM 706 C CA . ASP A 1 85 ? -5.637 1.303 -14.461 1 61.41 85 ASP A CA 1
ATOM 707 C C . ASP A 1 85 ? -6.266 2.656 -14.141 1 61.41 85 ASP A C 1
ATOM 709 O O . ASP A 1 85 ? -7.02 3.203 -14.953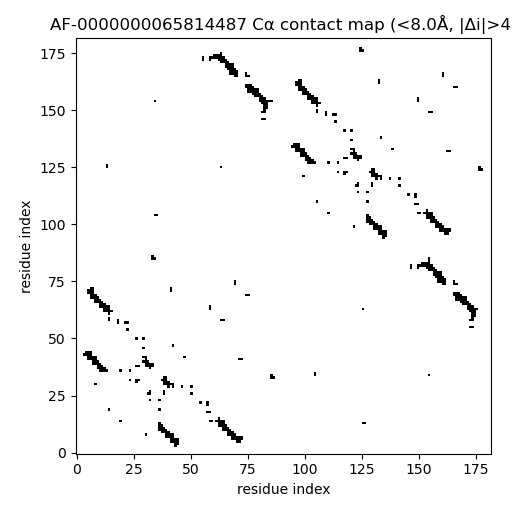 1 61.41 85 ASP A O 1
ATOM 713 N N . LYS A 1 86 ? -6.477 2.936 -12.945 1 55.88 86 LYS A N 1
ATOM 714 C CA . LYS A 1 86 ? -7.039 4.246 -12.633 1 55.88 86 LYS A CA 1
ATOM 715 C C . LYS A 1 86 ? -6.059 5.363 -12.984 1 55.88 86 LYS A C 1
ATOM 717 O O . LYS A 1 86 ? -6.371 6.543 -12.82 1 55.88 86 LYS A O 1
ATOM 722 N N . ASP A 1 87 ? -4.789 5.141 -13.141 1 53.81 87 ASP A N 1
ATOM 723 C CA . ASP A 1 87 ? -3.914 6.203 -13.625 1 53.81 87 ASP A CA 1
ATOM 724 C C . ASP A 1 87 ? -4.438 6.801 -14.93 1 53.81 87 ASP A C 1
ATOM 726 O O . ASP A 1 87 ? -4.156 7.957 -15.242 1 53.81 87 ASP A O 1
ATOM 730 N N . LEU A 1 88 ? -5 6.008 -15.766 1 44.91 88 LEU A N 1
ATOM 731 C CA . LEU A 1 88 ? -5.355 6.57 -17.062 1 44.91 88 LEU A CA 1
ATOM 732 C C . LEU A 1 88 ? -6.484 7.586 -16.922 1 44.91 88 LEU A C 1
ATOM 734 O O . LEU A 1 88 ? -6.887 8.211 -17.906 1 44.91 88 LEU A O 1
ATOM 738 N N . GLN A 1 89 ? -7.254 7.539 -15.906 1 36.91 89 GLN A N 1
ATOM 739 C CA . GLN A 1 89 ? -8.297 8.555 -16.062 1 36.91 89 GLN A CA 1
ATOM 740 C C . GLN A 1 89 ? -7.73 9.953 -15.867 1 36.91 89 GLN A C 1
ATOM 742 O O . GLN A 1 89 ? -7.984 10.594 -14.844 1 36.91 89 GLN A O 1
ATOM 747 N N . ILE A 1 90 ? -6.492 10.141 -16.047 1 31.38 90 ILE A N 1
ATOM 748 C CA . ILE A 1 90 ? -6.207 11.562 -16.156 1 31.38 90 ILE A CA 1
ATOM 749 C C . ILE A 1 90 ? -7.203 12.211 -17.125 1 31.38 90 ILE A C 1
ATOM 751 O O . ILE A 1 90 ? -7.352 11.766 -18.266 1 31.38 90 ILE A O 1
ATOM 755 N N . TYR A 1 91 ? -8.172 12.906 -16.578 1 27.11 91 TYR A N 1
ATOM 756 C CA . TYR A 1 91 ? -8.953 13.828 -17.391 1 27.11 91 TYR A CA 1
ATOM 757 C C . TYR A 1 91 ? -8.055 14.664 -18.281 1 27.11 91 TYR A C 1
ATOM 759 O O . TYR A 1 91 ? -6.918 14.977 -17.906 1 27.11 91 TYR A O 1
ATOM 767 N N . MET B 1 1 ? 27.906 -18.359 -1.411 1 46.19 1 MET B N 1
ATOM 768 C CA . MET B 1 1 ? 26.781 -17.844 -0.654 1 46.19 1 MET B CA 1
ATOM 769 C C . MET B 1 1 ? 25.656 -17.391 -1.588 1 46.19 1 MET B C 1
ATOM 771 O O . MET B 1 1 ? 25.875 -16.609 -2.508 1 46.19 1 MET B O 1
ATOM 775 N N . GLN B 1 2 ? 24.781 -18.312 -1.901 1 48.03 2 GLN B N 1
ATOM 776 C CA . GLN B 1 2 ? 23.781 -18.031 -2.93 1 48.03 2 GLN B CA 1
ATOM 777 C C . GLN B 1 2 ? 23.031 -16.719 -2.631 1 48.03 2 GLN B C 1
ATOM 779 O O . GLN B 1 2 ? 22.484 -16.562 -1.541 1 48.03 2 GLN B O 1
ATOM 784 N N . TYR B 1 3 ? 23.594 -15.625 -3.074 1 53.75 3 TYR B N 1
ATOM 785 C CA . TYR B 1 3 ? 23 -14.305 -2.938 1 53.75 3 TYR B CA 1
ATOM 786 C C . TYR B 1 3 ? 21.5 -14.352 -3.17 1 53.75 3 TYR B C 1
ATOM 788 O O . TYR B 1 3 ? 21.047 -14.633 -4.281 1 53.75 3 TYR B O 1
ATOM 796 N N . LYS B 1 4 ? 20.844 -15.008 -2.107 1 62.88 4 LYS B N 1
ATOM 797 C CA . LYS B 1 4 ? 19.391 -15.023 -2.238 1 62.88 4 LYS B CA 1
ATOM 798 C C . LYS B 1 4 ? 18.844 -13.617 -2.465 1 62.88 4 LYS B C 1
ATOM 800 O O . LYS B 1 4 ? 19.031 -12.734 -1.625 1 62.88 4 LYS B O 1
ATOM 805 N N . ILE B 1 5 ? 18.672 -13.281 -3.705 1 74.75 5 ILE B N 1
ATOM 806 C CA . ILE B 1 5 ? 18.109 -11.992 -4.086 1 74.75 5 ILE B CA 1
ATOM 807 C C . ILE B 1 5 ? 16.656 -11.906 -3.639 1 74.75 5 ILE B C 1
ATOM 809 O O . ILE B 1 5 ? 15.828 -12.719 -4.055 1 74.75 5 ILE B O 1
ATOM 813 N N . ASN B 1 6 ? 16.469 -11.234 -2.541 1 88.81 6 ASN B N 1
ATOM 814 C CA . ASN B 1 6 ? 15.078 -11.055 -2.111 1 88.81 6 ASN B CA 1
ATOM 815 C C . ASN B 1 6 ? 14.594 -9.633 -2.367 1 88.81 6 ASN B C 1
ATOM 817 O O . ASN B 1 6 ? 15.367 -8.68 -2.277 1 88.81 6 ASN B O 1
ATOM 821 N N . MET B 1 7 ? 13.438 -9.602 -2.861 1 96.75 7 MET B N 1
ATOM 822 C CA . MET B 1 7 ? 12.719 -8.344 -3.025 1 96.75 7 MET B CA 1
ATOM 823 C C . MET B 1 7 ? 11.703 -8.148 -1.899 1 96.75 7 MET B C 1
ATOM 825 O O . MET B 1 7 ? 11.508 -9.039 -1.074 1 96.75 7 MET B O 1
ATOM 829 N N . TYR B 1 8 ? 11.32 -7 -1.755 1 98.38 8 TYR B N 1
ATOM 830 C CA . TYR B 1 8 ? 10.211 -6.723 -0.85 1 98.38 8 TYR B CA 1
ATOM 831 C C . TYR B 1 8 ? 8.984 -6.258 -1.62 1 98.38 8 TYR B C 1
ATOM 833 O O . TYR B 1 8 ? 9.078 -5.395 -2.496 1 98.38 8 TYR B O 1
ATOM 841 N N . ALA B 1 9 ? 7.875 -6.895 -1.345 1 98.75 9 ALA B N 1
ATOM 842 C CA . ALA B 1 9 ? 6.656 -6.562 -2.078 1 98.75 9 ALA B CA 1
ATOM 843 C C . ALA B 1 9 ? 5.574 -6.047 -1.136 1 98.75 9 ALA B C 1
ATOM 845 O O . ALA B 1 9 ? 5.426 -6.543 -0.017 1 98.75 9 ALA B O 1
ATOM 846 N N . ILE B 1 10 ? 4.816 -5.062 -1.539 1 98.81 10 ILE B N 1
ATOM 847 C CA . ILE B 1 10 ? 3.568 -4.586 -0.954 1 98.81 10 ILE B CA 1
ATOM 848 C C . ILE B 1 10 ? 2.432 -4.754 -1.958 1 98.81 10 ILE B C 1
ATOM 850 O O . ILE B 1 10 ? 2.477 -4.195 -3.057 1 98.81 10 ILE B O 1
ATOM 854 N N . VAL B 1 11 ? 1.471 -5.539 -1.65 1 98.75 11 VAL B N 1
ATOM 855 C CA . VAL B 1 11 ? 0.314 -5.758 -2.514 1 98.75 11 VAL B CA 1
ATOM 856 C C . VAL B 1 11 ? -0.918 -5.094 -1.902 1 98.75 11 VAL B C 1
ATOM 858 O O . VAL B 1 11 ? -1.248 -5.332 -0.738 1 98.75 11 VAL B O 1
ATOM 861 N N . VAL B 1 12 ? -1.52 -4.234 -2.684 1 98.5 12 VAL B N 1
ATOM 862 C CA . VAL B 1 12 ? -2.766 -3.58 -2.295 1 98.5 12 VAL B CA 1
ATOM 863 C C . VAL B 1 12 ? -3.84 -3.852 -3.346 1 98.5 12 VAL B C 1
ATOM 865 O O . VAL B 1 12 ? -3.576 -3.777 -4.547 1 98.5 12 VAL B O 1
ATOM 868 N N . TYR B 1 13 ? -5 -4.16 -2.924 1 97.62 13 TYR B N 1
ATOM 869 C CA . TYR B 1 13 ? -6.012 -4.484 -3.924 1 97.62 13 TYR B CA 1
ATOM 870 C C . TYR B 1 13 ? -7.363 -3.896 -3.541 1 97.62 13 TYR B C 1
ATOM 872 O O . TYR B 1 13 ? -7.68 -3.766 -2.355 1 97.62 13 TYR B O 1
ATOM 880 N N . ASP B 1 14 ? -8.078 -3.533 -4.473 1 96.19 14 ASP B N 1
ATOM 881 C CA . ASP B 1 14 ? -9.453 -3.043 -4.465 1 96.19 14 ASP B CA 1
ATOM 882 C C . ASP B 1 14 ? -10.336 -3.865 -5.402 1 96.19 14 ASP B C 1
ATOM 884 O O . ASP B 1 14 ? -10.391 -3.594 -6.602 1 96.19 14 ASP B O 1
ATOM 888 N N . VAL B 1 15 ? -10.945 -4.852 -4.781 1 95.44 15 VAL B N 1
ATOM 889 C CA . VAL B 1 15 ? -11.672 -5.812 -5.602 1 95.44 15 VAL B CA 1
ATOM 890 C C . VAL B 1 15 ? -13.07 -6.027 -5.027 1 95.44 15 VAL B C 1
ATOM 892 O O . VAL B 1 15 ? -13.344 -5.645 -3.889 1 95.44 15 VAL B O 1
ATOM 895 N N . ASN B 1 16 ? -13.938 -6.594 -5.824 1 93.12 16 ASN B N 1
ATOM 896 C CA . ASN B 1 16 ? -15.266 -6.961 -5.344 1 93.12 16 ASN B CA 1
ATOM 897 C C . ASN B 1 16 ? -15.188 -7.953 -4.184 1 93.12 16 ASN B C 1
ATOM 899 O O . ASN B 1 16 ? -14.297 -8.805 -4.152 1 93.12 16 ASN B O 1
ATOM 903 N N . VAL B 1 17 ? -16.125 -7.863 -3.314 1 93.31 17 VAL B N 1
ATOM 904 C CA . VAL B 1 17 ? -16.172 -8.688 -2.111 1 93.31 17 VAL B CA 1
ATOM 905 C C . VAL B 1 17 ? -16.109 -10.164 -2.496 1 93.31 17 VAL B C 1
ATOM 907 O O . VAL B 1 17 ? -15.523 -10.984 -1.777 1 93.31 17 VAL B O 1
ATOM 910 N N . SER B 1 18 ? -16.578 -10.531 -3.666 1 94.62 18 SER B N 1
ATOM 911 C CA . SER B 1 18 ? -16.656 -11.922 -4.105 1 94.62 18 SER B CA 1
ATOM 912 C C . SER B 1 18 ? -15.266 -12.508 -4.352 1 94.62 18 SER B C 1
ATOM 914 O O . SER B 1 18 ? -15.094 -13.727 -4.367 1 94.62 18 SER B O 1
ATOM 916 N N . ARG B 1 19 ? -14.258 -11.641 -4.512 1 96 19 ARG B N 1
ATOM 917 C CA . ARG B 1 19 ? -12.914 -12.109 -4.855 1 96 19 ARG B CA 1
ATOM 918 C C . ARG B 1 19 ? -11.961 -11.945 -3.68 1 96 19 ARG B C 1
ATOM 920 O O . ARG B 1 19 ? -10.844 -12.469 -3.703 1 96 19 ARG B O 1
ATOM 927 N N . GLN B 1 20 ? -12.359 -11.188 -2.641 1 96.12 20 GLN B N 1
ATOM 928 C CA . GLN B 1 20 ? -11.5 -10.828 -1.521 1 96.12 20 GLN B CA 1
ATOM 929 C C . GLN B 1 20 ? -10.914 -12.07 -0.855 1 96.12 20 GLN B C 1
ATOM 931 O O . GLN B 1 20 ? -9.711 -12.141 -0.605 1 96.12 20 GLN B O 1
ATOM 936 N N . ASN B 1 21 ? -11.859 -13.07 -0.599 1 96.44 21 ASN B N 1
ATOM 937 C CA . ASN B 1 21 ? -11.414 -14.266 0.11 1 96.44 21 ASN B CA 1
ATOM 938 C C . ASN B 1 21 ? -10.375 -15.039 -0.696 1 96.44 21 ASN B C 1
ATOM 940 O O . ASN B 1 21 ? -9.352 -15.461 -0.156 1 96.44 21 ASN B O 1
ATOM 944 N N . GLN B 1 22 ? -10.609 -15.25 -1.928 1 97.19 22 GLN B N 1
ATOM 945 C CA . GLN B 1 22 ? -9.703 -15.969 -2.811 1 97.19 22 GLN B CA 1
ATOM 946 C C . GLN B 1 22 ? -8.336 -15.297 -2.863 1 97.19 22 GLN B C 1
ATOM 948 O O . GLN B 1 22 ? -7.305 -15.961 -2.742 1 97.19 22 GLN B O 1
ATOM 953 N N . ILE B 1 23 ? -8.32 -14 -3.02 1 97.81 23 ILE B N 1
ATOM 954 C CA . ILE B 1 23 ? -7.082 -13.242 -3.123 1 97.81 23 ILE B CA 1
ATOM 955 C C . ILE B 1 23 ? -6.34 -13.273 -1.788 1 97.81 23 ILE B C 1
ATOM 957 O O . ILE B 1 23 ? -5.129 -13.5 -1.749 1 97.81 23 ILE B O 1
ATOM 961 N N . ARG B 1 24 ? -7.027 -13.102 -0.733 1 97.81 24 ARG B N 1
ATOM 962 C CA . ARG B 1 24 ? -6.445 -13.148 0.603 1 97.81 24 ARG B CA 1
ATOM 963 C C . ARG B 1 24 ? -5.781 -14.5 0.859 1 97.81 24 ARG B C 1
ATOM 965 O O . ARG B 1 24 ? -4.617 -14.555 1.266 1 97.81 24 ARG B O 1
ATOM 972 N N . GLU B 1 25 ? -6.488 -15.586 0.579 1 98.06 25 GLU B N 1
ATOM 973 C CA . GLU B 1 25 ? -5.965 -16.922 0.82 1 98.06 25 GLU B CA 1
ATOM 974 C C . GLU B 1 25 ? -4.734 -17.203 -0.043 1 98.06 25 GLU B C 1
ATOM 976 O O . GLU B 1 25 ? -3.773 -17.828 0.416 1 98.06 25 GLU B O 1
ATO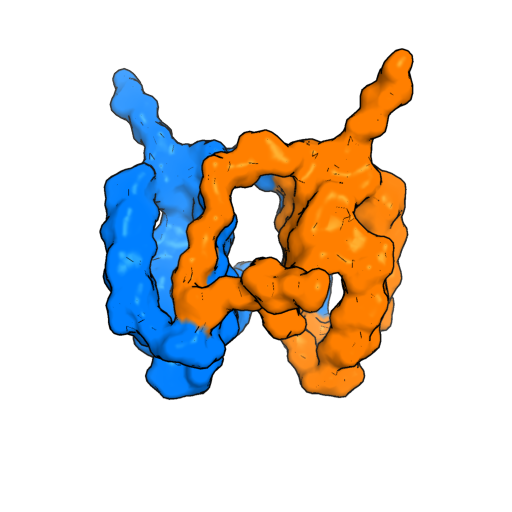M 981 N N . PHE B 1 26 ? -4.816 -16.734 -1.196 1 98.62 26 PHE B N 1
ATOM 982 C CA . PHE B 1 26 ? -3.695 -16.938 -2.107 1 98.62 26 PHE B CA 1
ATOM 983 C C . PHE B 1 26 ? -2.469 -16.156 -1.643 1 98.62 26 PHE B C 1
ATOM 985 O O . PHE B 1 26 ? -1.369 -16.719 -1.572 1 98.62 26 PHE B O 1
ATOM 992 N N . LEU B 1 27 ? -2.619 -14.867 -1.279 1 98.62 27 LEU B N 1
ATOM 993 C CA . LEU B 1 27 ? -1.503 -14.008 -0.911 1 98.62 27 LEU B CA 1
ATOM 994 C C . LEU B 1 27 ? -0.869 -14.469 0.398 1 98.62 27 LEU B C 1
ATOM 996 O O . LEU B 1 27 ? 0.327 -14.266 0.617 1 98.62 27 LEU B O 1
ATOM 1000 N N . ARG B 1 28 ? -1.643 -15.125 1.217 1 98.12 28 ARG B N 1
ATOM 1001 C CA . ARG B 1 28 ? -1.138 -15.609 2.498 1 98.12 28 ARG B CA 1
ATOM 1002 C C . ARG B 1 28 ? -0.027 -16.641 2.299 1 98.12 28 ARG B C 1
ATOM 1004 O O . ARG B 1 28 ? 0.769 -16.891 3.207 1 98.12 28 ARG B O 1
ATOM 1011 N N . LYS B 1 29 ? 0.069 -17.172 1.161 1 97.94 29 LYS B N 1
ATOM 1012 C CA . LYS B 1 29 ? 1.104 -18.156 0.851 1 97.94 29 LYS B CA 1
ATOM 1013 C C . LYS B 1 29 ? 2.451 -17.484 0.618 1 97.94 29 LYS B C 1
ATOM 1015 O O . LYS B 1 29 ? 3.496 -18.141 0.648 1 97.94 29 LYS B O 1
ATOM 1020 N N . TYR B 1 30 ? 2.455 -16.203 0.395 1 98 30 TYR B N 1
ATOM 1021 C CA . TYR B 1 30 ? 3.668 -15.531 -0.07 1 98 30 TYR B CA 1
ATOM 1022 C C . TYR B 1 30 ? 4.047 -14.383 0.852 1 98 30 TYR B C 1
ATOM 1024 O O . TYR B 1 30 ? 5.227 -14.055 0.996 1 98 30 TYR B O 1
ATOM 1032 N N . LEU B 1 31 ? 3.004 -13.727 1.438 1 98.5 31 LEU B N 1
ATOM 1033 C CA . LEU B 1 31 ? 3.213 -12.445 2.1 1 98.5 31 LEU B CA 1
ATOM 1034 C C . LEU B 1 31 ? 2.461 -12.383 3.424 1 98.5 31 LEU B C 1
ATOM 1036 O O . LEU B 1 31 ? 1.607 -13.234 3.695 1 98.5 31 LEU B O 1
ATOM 1040 N N . TYR B 1 32 ? 2.768 -11.414 4.238 1 97.69 32 TYR B N 1
ATOM 1041 C CA . TYR B 1 32 ? 2.09 -11.188 5.512 1 97.69 32 TYR B CA 1
ATOM 1042 C C . TYR B 1 32 ? 0.876 -10.289 5.332 1 97.69 32 TYR B C 1
ATOM 1044 O O . TYR B 1 32 ? 0.947 -9.273 4.633 1 97.69 32 TYR B O 1
ATOM 1052 N N . HIS B 1 33 ? -0.217 -10.773 5.973 1 97.81 33 HIS B N 1
ATOM 1053 C CA . HIS B 1 33 ? -1.451 -9.992 5.949 1 97.81 33 HIS B CA 1
ATOM 1054 C C . HIS B 1 33 ? -1.402 -8.852 6.957 1 97.81 33 HIS B C 1
ATOM 1056 O O . HIS B 1 33 ? -1.277 -9.086 8.164 1 97.81 33 HIS B O 1
ATOM 1062 N N . VAL B 1 34 ? -1.517 -7.527 6.52 1 95.69 34 VAL B N 1
ATOM 1063 C CA . VAL B 1 34 ? -1.318 -6.422 7.449 1 95.69 34 VAL B CA 1
ATOM 1064 C C . VAL B 1 34 ? -2.619 -5.637 7.605 1 95.69 34 VAL B C 1
ATOM 1066 O O . VAL B 1 34 ? -2.895 -5.082 8.672 1 95.69 34 VAL B O 1
ATOM 1069 N N . GLN B 1 35 ? -3.396 -5.398 6.531 1 96.19 35 GLN B N 1
ATOM 1070 C CA . GLN B 1 35 ? -4.727 -4.805 6.523 1 96.19 35 GLN B CA 1
ATOM 1071 C C . GLN B 1 35 ? -5.676 -5.594 5.629 1 96.19 35 GLN B C 1
ATOM 1073 O O . GLN B 1 35 ? -5.254 -6.52 4.93 1 96.19 35 GLN B O 1
ATOM 1078 N N . ARG B 1 36 ? -6.902 -5.297 5.613 1 94.12 36 ARG B N 1
ATOM 1079 C CA . ARG B 1 36 ? -7.926 -6.055 4.898 1 94.12 36 ARG B CA 1
ATOM 1080 C C . ARG B 1 36 ? -7.5 -6.336 3.461 1 94.12 36 ARG B C 1
ATOM 1082 O O . ARG B 1 36 ? -7.617 -7.465 2.98 1 94.12 36 ARG B O 1
ATOM 1089 N N . SER B 1 37 ? -6.91 -5.406 2.744 1 97.19 37 SER B N 1
ATOM 1090 C CA . SER B 1 37 ? -6.539 -5.551 1.34 1 97.19 37 SER B CA 1
ATOM 1091 C C . SER B 1 37 ? -5.062 -5.227 1.122 1 97.19 37 SER B C 1
ATOM 1093 O O . SER B 1 37 ? -4.684 -4.715 0.066 1 97.19 37 SER B O 1
ATOM 1095 N N . VAL B 1 38 ? -4.309 -5.5 2.16 1 98.25 38 VAL B N 1
ATOM 1096 C CA . VAL B 1 38 ? -2.896 -5.16 2.053 1 98.25 38 VAL B CA 1
ATOM 1097 C C . VAL B 1 38 ? -2.043 -6.312 2.572 1 98.25 38 VAL B C 1
ATOM 1099 O O . VAL B 1 38 ? -2.227 -6.77 3.701 1 98.25 38 VAL B O 1
ATOM 1102 N N . PHE B 1 39 ? -1.126 -6.746 1.773 1 98.62 39 PHE B N 1
ATOM 1103 C CA . PHE B 1 39 ? -0.121 -7.734 2.139 1 98.62 39 PHE B CA 1
ATOM 1104 C C . PHE B 1 39 ? 1.283 -7.207 1.871 1 98.62 39 PHE B C 1
ATOM 1106 O O . PHE B 1 39 ? 1.486 -6.406 0.955 1 98.62 39 PHE B O 1
ATOM 1113 N N . GLU B 1 40 ? 2.238 -7.648 2.67 1 98.69 40 GLU B N 1
ATOM 1114 C CA . GLU B 1 40 ? 3.621 -7.242 2.434 1 98.69 40 GLU B CA 1
ATOM 1115 C C . GLU B 1 40 ? 4.598 -8.328 2.879 1 98.69 40 GLU B C 1
ATOM 1117 O O . GLU B 1 40 ? 4.25 -9.188 3.691 1 98.69 40 GLU B O 1
ATOM 1122 N N . GLY B 1 41 ? 5.777 -8.305 2.275 1 98.25 41 GLY B N 1
ATOM 1123 C CA . GLY B 1 41 ? 6.812 -9.203 2.752 1 98.25 41 GLY B CA 1
ATOM 1124 C C . GLY B 1 41 ? 7.93 -9.422 1.744 1 98.25 41 GLY B C 1
ATOM 1125 O O . GLY B 1 41 ? 7.887 -8.875 0.639 1 98.25 41 GLY B O 1
ATOM 1126 N N . GLU B 1 42 ? 8.922 -10.148 2.193 1 98.06 42 GLU B N 1
ATOM 1127 C CA . GLU B 1 42 ? 10.008 -10.555 1.311 1 98.06 42 GLU B CA 1
ATOM 1128 C C . GLU B 1 42 ? 9.562 -11.648 0.345 1 98.06 42 GLU B C 1
ATOM 1130 O O . GLU B 1 42 ? 8.789 -12.531 0.718 1 98.06 42 GLU B O 1
ATOM 1135 N N . ILE B 1 43 ? 10.086 -11.57 -0.845 1 98.06 43 ILE B N 1
ATOM 1136 C CA . ILE B 1 43 ? 9.688 -12.516 -1.88 1 98.06 43 ILE B CA 1
ATOM 1137 C C . ILE B 1 43 ? 10.789 -12.633 -2.928 1 98.06 43 ILE B C 1
ATOM 1139 O O . ILE B 1 43 ? 11.461 -11.648 -3.244 1 98.06 43 ILE B O 1
ATOM 1143 N N . SER B 1 44 ? 10.992 -13.82 -3.455 1 96.94 44 SER B N 1
ATOM 1144 C CA . SER B 1 44 ? 11.977 -14.016 -4.516 1 96.94 44 SER B CA 1
ATOM 1145 C C . SER B 1 44 ? 11.438 -13.539 -5.863 1 96.94 44 SER B C 1
ATOM 1147 O O . SER B 1 44 ? 10.219 -13.445 -6.051 1 96.94 44 SER B O 1
ATOM 1149 N N . PRO B 1 45 ? 12.367 -13.242 -6.801 1 96.25 45 PRO B N 1
ATOM 1150 C CA . PRO B 1 45 ? 11.914 -12.852 -8.141 1 96.25 45 PRO B CA 1
ATOM 1151 C C . PRO B 1 45 ? 11.008 -13.906 -8.781 1 96.25 45 PRO B C 1
ATOM 1153 O O . PRO B 1 45 ? 10.008 -13.555 -9.406 1 96.25 45 PRO B O 1
ATOM 1156 N N . SER B 1 46 ? 11.344 -15.141 -8.648 1 96.69 46 SER B N 1
ATOM 1157 C CA . SER B 1 46 ? 10.547 -16.203 -9.242 1 96.69 46 SER B CA 1
ATOM 1158 C C . SER B 1 46 ? 9.156 -16.281 -8.617 1 96.69 46 SER B C 1
ATOM 1160 O O . SER B 1 46 ? 8.156 -16.406 -9.32 1 96.69 46 SER B O 1
ATOM 1162 N N . SER B 1 47 ? 9.078 -16.203 -7.281 1 97.56 47 SER B N 1
ATOM 1163 C CA . SER B 1 47 ? 7.797 -16.234 -6.582 1 97.56 47 SER B CA 1
ATOM 1164 C C . SER B 1 47 ? 6.945 -15.016 -6.938 1 97.56 47 SER B C 1
ATOM 1166 O O . SER B 1 47 ? 5.727 -15.125 -7.07 1 97.56 47 SER B O 1
ATOM 1168 N N . LEU B 1 48 ? 7.57 -13.883 -7.082 1 98.06 48 LEU B N 1
ATOM 1169 C CA . LEU B 1 48 ? 6.863 -12.672 -7.492 1 98.06 48 LEU B CA 1
ATOM 1170 C C . LEU B 1 48 ? 6.227 -12.852 -8.867 1 98.06 48 LEU B C 1
ATOM 1172 O O . LEU B 1 48 ? 5.074 -12.461 -9.07 1 98.06 48 LEU B O 1
ATOM 1176 N N . TYR B 1 49 ? 7.039 -13.398 -9.773 1 97.12 49 TYR B N 1
ATOM 1177 C CA . TYR B 1 49 ? 6.543 -13.633 -11.125 1 97.12 49 TYR B CA 1
ATOM 1178 C C . TYR B 1 49 ? 5.312 -14.531 -11.109 1 97.12 49 TYR B C 1
ATOM 1180 O O . TYR B 1 49 ? 4.297 -14.219 -11.734 1 97.12 49 TYR B O 1
ATOM 1188 N N . TYR B 1 50 ? 5.391 -15.617 -10.391 1 97.88 50 TYR B N 1
ATOM 1189 C CA . TYR B 1 50 ? 4.293 -16.578 -10.305 1 97.88 50 TYR B CA 1
ATOM 1190 C C . TYR B 1 50 ? 3.082 -15.945 -9.617 1 97.88 50 TYR B C 1
ATOM 1192 O O . TYR B 1 50 ? 1.952 -16.078 -10.094 1 97.88 50 TYR B O 1
ATOM 1200 N N . MET B 1 51 ? 3.314 -15.289 -8.492 1 98.31 51 MET B N 1
ATOM 1201 C CA . MET B 1 51 ? 2.246 -14.625 -7.75 1 98.31 51 MET B CA 1
ATOM 1202 C C . MET B 1 51 ? 1.495 -13.641 -8.641 1 98.31 51 MET B C 1
ATOM 1204 O O . MET B 1 51 ? 0.263 -13.641 -8.672 1 98.31 51 MET B O 1
ATOM 1208 N N . LYS B 1 52 ? 2.258 -12.852 -9.375 1 97.69 52 LYS B N 1
ATOM 1209 C CA . LYS B 1 52 ? 1.673 -11.867 -10.281 1 97.69 52 LYS B CA 1
ATOM 1210 C C . LYS B 1 52 ? 0.79 -12.539 -11.328 1 97.69 52 LYS B C 1
ATOM 1212 O O . LYS B 1 52 ? -0.32 -12.078 -11.602 1 97.69 52 LYS B O 1
ATOM 1217 N N . LYS B 1 53 ? 1.278 -13.586 -11.906 1 97.5 53 LYS B N 1
ATOM 1218 C CA . LYS B 1 53 ? 0.548 -14.297 -12.953 1 97.5 53 LYS B CA 1
ATOM 1219 C C . LYS B 1 53 ? -0.776 -14.844 -12.422 1 97.5 53 LYS B C 1
ATOM 1221 O O . LYS B 1 53 ? -1.818 -14.68 -13.062 1 97.5 53 LYS B O 1
ATOM 1226 N N . ILE B 1 54 ? -0.728 -15.453 -11.328 1 98.06 54 ILE B N 1
ATOM 1227 C CA . ILE B 1 54 ? -1.928 -16.047 -10.758 1 98.06 54 ILE B CA 1
ATOM 1228 C C . ILE B 1 54 ? -2.906 -14.953 -10.344 1 98.06 54 ILE B C 1
ATOM 1230 O O . ILE B 1 54 ? -4.105 -15.055 -10.609 1 98.06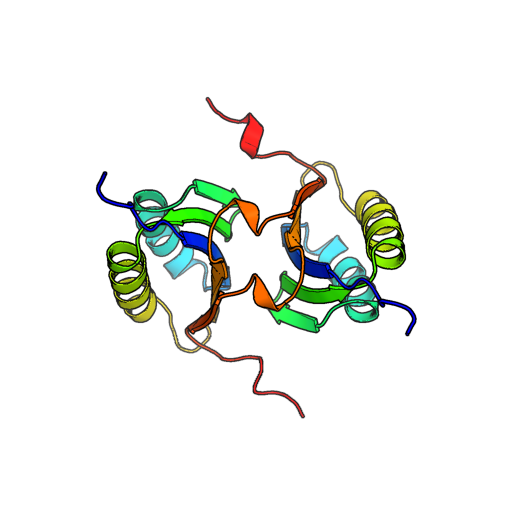 54 ILE B O 1
ATOM 1234 N N . LEU B 1 55 ? -2.436 -13.836 -9.711 1 97.62 55 LEU B N 1
ATOM 1235 C CA . LEU B 1 55 ? -3.293 -12.727 -9.32 1 97.62 55 LEU B CA 1
ATOM 1236 C C . LEU B 1 55 ? -3.994 -12.125 -10.531 1 97.62 55 LEU B C 1
ATOM 1238 O O . LEU B 1 55 ? -5.148 -11.695 -10.438 1 97.62 55 LEU B O 1
ATOM 1242 N N . GLN B 1 56 ? -3.268 -12.07 -11.633 1 95.62 56 GLN B N 1
ATOM 1243 C CA . GLN B 1 56 ? -3.844 -11.531 -12.859 1 95.62 56 GLN B CA 1
ATOM 1244 C C . GLN B 1 56 ? -5.082 -12.32 -13.281 1 95.62 56 GLN B C 1
ATOM 1246 O O . GLN B 1 56 ? -6.031 -11.758 -13.82 1 95.62 56 GLN B O 1
ATOM 1251 N N . SER B 1 57 ? -5.047 -13.562 -13.039 1 95.75 57 SER B N 1
ATOM 1252 C CA . SER B 1 57 ? -6.172 -14.414 -13.422 1 95.75 57 SER B CA 1
ATOM 1253 C C . SER B 1 57 ? -7.34 -14.25 -12.461 1 95.75 57 SER B C 1
ATOM 1255 O O . SER B 1 57 ? -8.469 -14.633 -12.773 1 95.75 57 SER B O 1
ATOM 1257 N N . TYR B 1 58 ? -7.086 -13.719 -11.25 1 95.44 58 TYR B N 1
ATOM 1258 C CA . TYR B 1 58 ? -8.117 -13.57 -10.234 1 95.44 58 TYR B CA 1
ATOM 1259 C C . TYR B 1 58 ? -8.859 -12.25 -10.406 1 95.44 58 TYR B C 1
ATOM 1261 O O . TYR B 1 58 ? -10 -12.109 -9.945 1 95.44 58 TYR B O 1
ATOM 1269 N N . ILE B 1 59 ? -8.242 -11.203 -10.992 1 93.06 59 ILE B N 1
ATOM 1270 C CA . ILE B 1 59 ? -8.734 -9.836 -11 1 93.06 59 ILE B CA 1
ATOM 1271 C C . ILE B 1 59 ? -9.75 -9.648 -12.125 1 93.06 59 ILE B C 1
ATOM 1273 O O . ILE B 1 59 ? -9.547 -10.133 -13.234 1 93.06 59 ILE B O 1
ATOM 1277 N N . GLY B 1 60 ? -10.883 -9.016 -11.852 1 88.75 60 GLY B N 1
ATOM 1278 C CA . GLY B 1 60 ? -11.898 -8.703 -12.844 1 88.75 60 GLY B CA 1
ATOM 1279 C C . GLY B 1 60 ? -11.711 -7.34 -13.477 1 88.75 60 GLY B C 1
ATOM 1280 O O . GLY B 1 60 ? -10.758 -6.621 -13.148 1 88.75 60 GLY B O 1
ATOM 1281 N N . GLU B 1 61 ? -12.656 -6.984 -14.359 1 86.12 61 GLU B N 1
ATOM 1282 C CA . GLU B 1 61 ? -12.57 -5.762 -15.156 1 86.12 61 GLU B CA 1
ATOM 1283 C C . GLU B 1 61 ? -12.633 -4.523 -14.266 1 86.12 61 GLU B C 1
ATOM 1285 O O . GLU B 1 61 ? -11.961 -3.525 -14.539 1 86.12 61 GLU B O 1
ATOM 1290 N N . THR B 1 62 ? -13.391 -4.598 -13.188 1 91.56 62 THR B N 1
ATOM 1291 C CA . THR B 1 62 ? -13.594 -3.42 -12.352 1 91.56 62 THR B CA 1
ATOM 1292 C C . THR B 1 62 ? -12.633 -3.428 -11.164 1 91.56 62 THR B C 1
ATOM 1294 O O . THR B 1 62 ? -12.656 -2.52 -10.336 1 91.56 62 THR B O 1
ATOM 1297 N N . ASP B 1 63 ? -11.82 -4.496 -11.117 1 95.5 63 ASP B N 1
ATOM 1298 C CA . ASP B 1 63 ? -10.898 -4.676 -10 1 95.5 63 ASP B CA 1
ATOM 1299 C C . ASP B 1 63 ? -9.57 -3.971 -10.266 1 95.5 63 ASP B C 1
ATOM 1301 O O . ASP B 1 63 ? -9.188 -3.768 -11.414 1 95.5 63 ASP B O 1
ATOM 1305 N N . SER B 1 64 ? -8.945 -3.547 -9.203 1 95.44 64 SER B N 1
ATOM 1306 C CA . SER B 1 64 ? -7.602 -2.986 -9.289 1 95.44 64 SER B CA 1
ATOM 1307 C C . SER B 1 64 ? -6.688 -3.586 -8.227 1 95.44 64 SER B C 1
ATOM 1309 O O . SER B 1 64 ? -7.09 -3.754 -7.074 1 95.44 64 SER B O 1
ATOM 1311 N N . LEU B 1 65 ? -5.527 -3.984 -8.656 1 97.38 65 LEU B N 1
ATOM 1312 C CA . LEU B 1 65 ? -4.488 -4.512 -7.781 1 97.38 65 LEU B CA 1
ATOM 1313 C C . LEU B 1 65 ? -3.125 -3.93 -8.141 1 97.38 65 LEU B C 1
ATOM 1315 O O . LEU B 1 65 ? -2.77 -3.857 -9.32 1 97.38 65 LEU B O 1
ATOM 1319 N N . ILE B 1 66 ? -2.424 -3.461 -7.105 1 97.88 66 ILE B N 1
ATOM 1320 C CA . ILE B 1 66 ? -1.104 -2.873 -7.309 1 97.88 66 ILE B CA 1
ATOM 1321 C C . ILE B 1 66 ? -0.061 -3.654 -6.516 1 97.88 66 ILE B C 1
ATOM 1323 O O . ILE B 1 66 ? -0.278 -3.977 -5.344 1 97.88 66 ILE B O 1
ATOM 1327 N N . ILE B 1 67 ? 0.998 -3.959 -7.16 1 98.56 67 ILE B N 1
ATOM 1328 C CA . ILE B 1 67 ? 2.16 -4.547 -6.5 1 98.56 67 ILE B CA 1
ATOM 1329 C C . ILE B 1 67 ? 3.326 -3.561 -6.539 1 98.56 67 ILE B C 1
ATOM 1331 O O . ILE B 1 67 ? 3.861 -3.262 -7.609 1 98.56 67 ILE B O 1
ATOM 1335 N N . TYR B 1 68 ? 3.678 -3.006 -5.387 1 98.75 68 TYR B N 1
ATOM 1336 C CA . TYR B 1 68 ? 4.918 -2.252 -5.234 1 98.75 68 TYR B CA 1
ATOM 1337 C C . TYR B 1 68 ? 6.094 -3.186 -4.973 1 98.75 68 TYR B C 1
ATOM 1339 O O . TYR B 1 68 ? 6.078 -3.961 -4.016 1 98.75 68 TYR B O 1
ATOM 1347 N N . VAL B 1 69 ? 7.086 -3.115 -5.793 1 98.5 69 VAL B N 1
ATOM 1348 C CA . VAL B 1 69 ? 8.258 -3.973 -5.656 1 98.5 69 VAL B CA 1
ATOM 1349 C C . VAL B 1 69 ? 9.477 -3.127 -5.285 1 98.5 69 VAL B C 1
ATOM 1351 O O . VAL B 1 69 ? 9.875 -2.24 -6.039 1 98.5 69 VAL B O 1
ATOM 1354 N N . LEU B 1 70 ? 9.969 -3.391 -4.105 1 98.12 70 LEU B N 1
ATOM 1355 C CA . LEU B 1 70 ? 11.195 -2.744 -3.646 1 98.12 70 LEU B CA 1
ATOM 1356 C C . LEU B 1 70 ? 12.406 -3.65 -3.863 1 98.12 70 LEU B C 1
ATOM 1358 O O . LEU B 1 70 ? 12.273 -4.875 -3.861 1 98.12 70 LEU B O 1
ATOM 1362 N N . ARG B 1 71 ? 13.516 -3.049 -4.023 1 94.69 71 ARG B N 1
ATOM 1363 C CA . ARG B 1 71 ? 14.742 -3.816 -4.219 1 94.69 71 ARG B CA 1
ATOM 1364 C C . ARG B 1 71 ? 14.961 -4.793 -3.07 1 94.69 71 ARG B C 1
ATOM 1366 O O . ARG B 1 71 ? 15.328 -5.949 -3.293 1 94.69 71 ARG B O 1
ATOM 1373 N N . ASP B 1 72 ? 14.852 -4.316 -1.889 1 94.69 72 ASP B N 1
ATOM 1374 C CA . ASP B 1 72 ? 14.891 -5.117 -0.667 1 94.69 72 ASP B CA 1
ATOM 1375 C C . ASP B 1 72 ? 14.258 -4.363 0.5 1 94.69 72 ASP B C 1
ATOM 1377 O O . ASP B 1 72 ? 13.797 -3.232 0.339 1 94.69 72 ASP B O 1
ATOM 1381 N N . LYS B 1 73 ? 14.18 -5.039 1.611 1 95.19 73 LYS B N 1
ATOM 1382 C CA . LYS B 1 73 ? 13.5 -4.48 2.777 1 95.19 73 LYS B CA 1
ATOM 1383 C C . LYS B 1 73 ? 14.172 -3.193 3.24 1 95.19 73 LYS B C 1
ATOM 1385 O O . LYS B 1 73 ? 13.516 -2.312 3.803 1 95.19 73 LYS B O 1
ATOM 1390 N N . SER B 1 74 ? 15.469 -3.008 2.982 1 94.88 74 SER B N 1
ATOM 1391 C CA . SER B 1 74 ? 16.203 -1.842 3.457 1 94.88 74 SER B CA 1
ATOM 1392 C C . SER B 1 74 ? 15.75 -0.571 2.75 1 94.88 74 SER B C 1
ATOM 1394 O O . SER B 1 74 ? 16.016 0.537 3.219 1 94.88 74 SER B O 1
ATOM 1396 N N . CYS B 1 75 ? 15.086 -0.716 1.583 1 96 75 CYS B N 1
ATOM 1397 C CA . CYS B 1 75 ? 14.539 0.431 0.868 1 96 75 CYS B CA 1
ATOM 1398 C C . CYS B 1 75 ? 13.367 1.038 1.627 1 96 75 CYS B C 1
ATOM 1400 O O . CYS B 1 75 ? 12.992 2.188 1.387 1 96 75 CYS B O 1
ATOM 1402 N N . LEU B 1 76 ? 12.758 0.199 2.445 1 97.12 76 LEU B N 1
ATOM 1403 C CA . LEU B 1 76 ? 11.719 0.704 3.338 1 97.12 76 LEU B CA 1
ATOM 1404 C C . LEU B 1 76 ? 12.336 1.434 4.527 1 97.12 76 LEU B C 1
ATOM 1406 O O . LEU B 1 76 ? 12.727 0.803 5.512 1 97.12 76 LEU B O 1
ATOM 1410 N N . MET B 1 77 ? 12.367 2.725 4.434 1 96.38 77 MET B N 1
ATOM 1411 C CA . MET B 1 77 ? 13 3.549 5.461 1 96.38 77 MET B CA 1
ATOM 1412 C C . MET B 1 77 ? 12.203 3.504 6.762 1 96.38 77 MET B C 1
ATOM 1414 O O . MET B 1 77 ? 12.781 3.527 7.848 1 96.38 77 MET B O 1
ATOM 1418 N N . ASP B 1 78 ? 10.922 3.561 6.66 1 96.69 78 ASP B N 1
ATOM 1419 C CA . ASP B 1 78 ? 10.023 3.527 7.809 1 96.69 78 ASP B CA 1
ATOM 1420 C C . ASP B 1 78 ? 8.656 2.967 7.426 1 96.69 78 ASP B C 1
ATOM 1422 O O . ASP B 1 78 ? 8.25 3.051 6.266 1 96.69 78 ASP B O 1
ATOM 1426 N N . LYS B 1 79 ? 8.047 2.254 8.266 1 97.38 79 LYS B N 1
ATOM 1427 C CA . LYS B 1 79 ? 6.648 1.84 8.219 1 97.38 79 LYS B CA 1
ATOM 1428 C C . LYS B 1 79 ? 5.879 2.367 9.422 1 97.38 79 LYS B C 1
ATOM 1430 O O . LYS B 1 79 ? 6.039 1.861 10.539 1 97.38 79 LYS B O 1
ATOM 1435 N N . ILE B 1 80 ? 5.043 3.342 9.234 1 96.5 80 ILE B N 1
ATOM 1436 C CA . ILE B 1 80 ? 4.289 3.994 10.297 1 96.5 80 ILE B CA 1
ATOM 1437 C C . ILE B 1 80 ? 2.861 3.453 10.328 1 96.5 80 ILE B C 1
ATOM 1439 O O . ILE B 1 80 ? 2.156 3.496 9.312 1 96.5 80 ILE B O 1
ATOM 1443 N N . VAL B 1 81 ? 2.48 2.934 11.438 1 95.44 81 VAL B N 1
ATOM 1444 C CA . VAL B 1 81 ? 1.125 2.416 11.586 1 95.44 81 VAL B CA 1
ATOM 1445 C C . VAL B 1 81 ? 0.335 3.301 12.547 1 95.44 81 VAL B C 1
ATOM 1447 O O . VAL B 1 81 ? 0.754 3.516 13.688 1 95.44 81 VAL B O 1
ATOM 1450 N N . LEU B 1 82 ? -0.718 3.832 12.055 1 95.12 82 LEU B N 1
ATOM 1451 C CA . LEU B 1 82 ? -1.636 4.629 12.859 1 95.12 82 LEU B CA 1
ATOM 1452 C C . LEU B 1 82 ? -2.934 3.873 13.117 1 95.12 82 LEU B C 1
ATOM 1454 O O . LEU B 1 82 ? -3.479 3.24 12.211 1 95.12 82 LEU B O 1
ATOM 1458 N N . GLY B 1 83 ? -3.512 3.945 14.305 1 90.56 83 GLY B N 1
ATOM 1459 C CA . GLY B 1 83 ? -4.738 3.244 14.648 1 90.56 83 GLY B CA 1
ATOM 1460 C C . GLY B 1 83 ? -4.5 1.826 15.133 1 90.56 83 GLY B C 1
ATOM 1461 O O . GLY B 1 83 ? -3.531 1.564 15.844 1 90.56 83 GLY B O 1
ATOM 1462 N N . GLU B 1 84 ? -5.488 0.95 14.867 1 75.06 84 GLU B N 1
ATOM 1463 C CA . GLU B 1 84 ? -5.406 -0.425 15.352 1 75.06 84 GLU B CA 1
ATOM 1464 C C . GLU B 1 84 ? -4.195 -1.146 14.758 1 75.06 84 GLU B C 1
ATOM 1466 O O . GLU B 1 84 ? -3.967 -1.096 13.547 1 75.06 84 GLU B O 1
ATOM 1471 N N . ASP B 1 85 ? -3.207 -1.416 15.547 1 62.5 85 ASP B N 1
ATOM 1472 C CA . ASP B 1 85 ? -2.049 -2.17 15.078 1 62.5 85 ASP B CA 1
ATOM 1473 C C . ASP B 1 85 ? -2.387 -3.65 14.914 1 62.5 85 ASP B C 1
ATOM 1475 O O . ASP B 1 85 ? -2.812 -4.305 15.867 1 62.5 85 ASP B O 1
ATOM 1479 N N . LYS B 1 86 ? -2.742 -4.043 13.773 1 56.78 86 LYS B N 1
ATOM 1480 C CA . LYS B 1 86 ? -3 -5.465 13.586 1 56.78 86 LYS B CA 1
ATOM 1481 C C . LYS B 1 86 ? -1.717 -6.281 13.719 1 56.78 86 LYS B C 1
ATOM 1483 O O . LYS B 1 86 ? -1.746 -7.512 13.648 1 56.78 86 LYS B O 1
ATOM 1488 N N . ASP B 1 87 ? -0.557 -5.742 13.57 1 55 87 ASP B N 1
ATOM 1489 C CA . ASP B 1 87 ? 0.64 -6.531 13.844 1 55 87 ASP B CA 1
ATOM 1490 C C . ASP B 1 87 ? 0.565 -7.172 15.234 1 55 87 ASP B C 1
ATOM 1492 O O . ASP B 1 87 ? 1.167 -8.219 15.469 1 55 87 ASP B O 1
ATOM 1496 N N . LEU B 1 88 ? 0.021 -6.5 16.188 1 45.78 88 LEU B N 1
ATOM 1497 C CA . LEU B 1 88 ? 0.084 -7.074 17.531 1 45.78 88 LEU B CA 1
ATOM 1498 C C . LEU B 1 88 ? -0.768 -8.336 17.609 1 45.78 88 LEU B C 1
ATOM 1500 O O . LEU B 1 88 ? -0.78 -9.008 18.641 1 45.78 88 LEU B O 1
ATOM 1504 N N . GLN B 1 89 ? -1.729 -8.539 16.781 1 37.38 89 GLN B N 1
ATOM 1505 C CA . GLN B 1 89 ? -2.426 -9.766 17.141 1 37.38 89 GLN B CA 1
ATOM 1506 C C . GLN B 1 89 ? -1.589 -10.992 16.781 1 37.38 89 GLN B C 1
ATOM 1508 O O . GLN B 1 89 ? -1.903 -11.719 15.836 1 37.38 89 GLN B O 1
ATOM 1513 N N . ILE B 1 90 ? -0.368 -10.867 16.641 1 31.97 90 ILE B N 1
ATOM 1514 C CA . ILE B 1 90 ? 0.305 -12.156 16.672 1 31.97 90 ILE B CA 1
ATOM 1515 C C . ILE B 1 90 ? -0.21 -12.969 17.859 1 31.97 90 ILE B C 1
ATOM 1517 O O . ILE B 1 90 ? -0.128 -12.531 19 1 31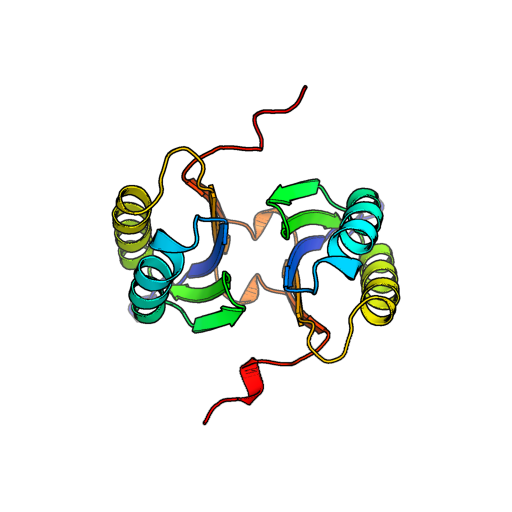.97 90 ILE B O 1
ATOM 1521 N N . TYR B 1 91 ? -1.176 -13.844 17.609 1 27.69 91 TYR B N 1
ATOM 1522 C CA . TYR B 1 91 ? -1.454 -14.891 18.594 1 27.69 91 TYR B CA 1
ATOM 1523 C C . TYR B 1 91 ? -0.164 -15.539 19.078 1 27.69 91 TYR B C 1
ATOM 1525 O O . TYR B 1 91 ? 0.816 -15.625 18.328 1 27.69 91 TYR B O 1
#

Nearest PDB structures (foldseek):
  6k2e-assembly1_B  TM=9.601E-01  e=6.094E-09  Pyrococcus horikoshii OT3
  5g4d-assembly1_A-2  TM=9.092E-01  e=1.494E-07  Thermococcus onnurineus
  2i0x-assembly1_A  TM=9.321E-01  e=5.039E-07  Pyrococcus furiosus
  1zpw-assembly1_X  TM=8.645E-01  e=1.236E-04  Thermus thermophilus
  5b7i-assembly1_A  TM=8.605E-01  e=1.320E-02  Pseudomonas aeruginosa UCBPP-PA14

Secondary structure (DSSP, 8-state):
------EEEEEEEE--HHHHHHHHHHHTTTSEEEETTEEEEEE-HHHHHHHHHHHHHH--TT-EEEEEEESSGGGEEEEEEEES-STT---/------EEEEEEEE--HHHHHHHHHHHTTTSEEEETTEEEEEE-HHHHHHHHHHHHHH--TT-EEEEEEESSGGGEEEEEEEES-STT---

Foldseek 3Di:
DPPQQKKKKKKFKDADPVLQVVLVVLCVVAFDDFDSGITIDIHGPVRVVVNVVVVVVSGDPVMDMDMDIGRHPVVPVDDDDDDDGPVPPPD/DPPQQKKKKKKFKDADPVLQVVLVVLCVVAFDDFDSGITIDIHGPVRVVVNVVVVVVSGDPVMDMDMDIGRHPVVPVDDDDDDDGPVPPPD

Radius of gyration: 16.22 Å; Cα contacts (8 Å, |Δi|>4): 332; chains: 2; bounding box: 44×41×36 Å

pLDDT: mean 90.1, std 16.65, range [27.11, 98.81]

Solvent-accessible surface area (backbone atoms only — not comparable to full-atom values): 10068 Å² total; per-residue (Å²): 126,82,77,75,66,45,27,21,37,40,39,42,52,51,63,56,77,90,46,47,61,60,50,51,62,57,45,57,76,64,30,43,81,64,50,98,47,31,31,36,38,63,40,38,67,69,56,48,54,51,50,50,56,56,51,55,73,67,53,47,77,85,14,30,36,36,37,42,29,24,60,30,66,80,34,52,65,44,77,46,77,41,54,47,65,59,73,68,67,63,126,124,82,76,74,65,46,26,20,38,39,38,41,51,51,62,56,78,89,46,48,62,62,52,50,62,57,45,58,78,64,30,44,81,65,49,99,48,30,33,37,38,63,39,38,68,68,56,48,53,52,50,51,54,54,50,56,72,68,53,47,77,85,13,30,35,38,37,42,30,24,60,28,66,80,33,52,66,43,76,47,76,40,54,48,64,58,74,67,66,62,124

Organism: Nanoarchaeum equitans (strain Kin4-M) (NCBI:txid228908)

InterPro domains:
  IPR019199 Virulence-associated protein D / CRISPR associated protein Cas2 [PF09827] (7-74)
  IPR021127 CRISPR-associated endonuclease Cas2 [MF_01471] (7-91)
  IPR021127 CRISPR-associated endonuclease Cas2 [PTHR34405] (6-87)
  IPR021127 CRISPR-associated endonuclease Cas2 [TIGR01573] (7-86)
  IPR021127 CRISPR-associated endonuclease Cas2 [cd09725] (10-86)